Protein AF-A0A1G4RLY2-F1 (afdb_monomer_lite)

Radius of gyration: 15.28 Å; chains: 1; bounding box: 33×25×46 Å

Foldseek 3Di:
DQWAKAFEAPDPDPPSVVRTDPVDIDTQGLDLVVVLVVQDDDPDDDPVVSVVCLVVVPPVDPVVSSVVSVVSNVQVVVVHHHYD

pLDDT: mean 85.66, std 12.28, range [51.66, 97.62]

Structure (mmCIF, N/CA/C/O backbone):
data_AF-A0A1G4RLY2-F1
#
_entry.id   AF-A0A1G4RLY2-F1
#
loop_
_atom_site.group_PDB
_atom_site.id
_atom_site.type_symbol
_atom_site.label_atom_id
_atom_site.label_alt_id
_atom_site.label_comp_id
_atom_site.label_asym_id
_atom_site.label_entity_id
_atom_site.label_seq_id
_atom_site.pdbx_PDB_ins_code
_atom_site.Cartn_x
_atom_site.Cartn_y
_atom_site.Cartn_z
_atom_site.occupancy
_atom_site.B_iso_or_equiv
_atom_site.auth_seq_id
_atom_site.auth_comp_id
_atom_site.auth_asym_id
_atom_site.auth_atom_id
_atom_site.pdbx_PDB_model_num
ATOM 1 N N . MET A 1 1 ? 2.173 -11.965 -0.831 1.00 62.16 1 MET A N 1
ATOM 2 C CA . MET A 1 1 ? 3.396 -11.232 -0.438 1.00 62.16 1 MET A CA 1
ATOM 3 C C . MET A 1 1 ? 3.166 -10.730 0.982 1.00 62.16 1 MET A C 1
ATOM 5 O O . MET A 1 1 ? 2.020 -10.431 1.285 1.00 62.16 1 MET A O 1
ATOM 9 N N . ILE A 1 2 ? 4.174 -10.696 1.861 1.00 86.00 2 ILE A N 1
ATO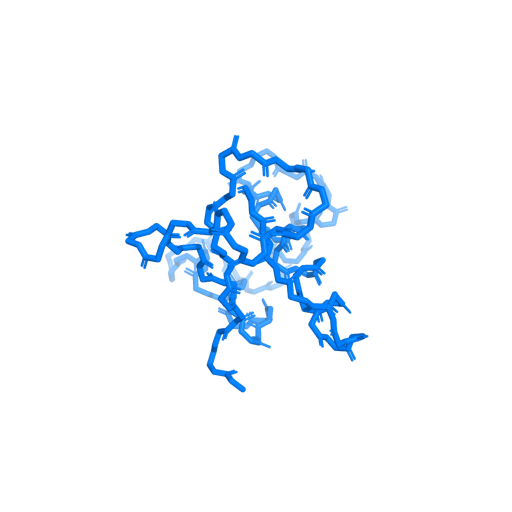M 10 C CA . ILE A 1 2 ? 3.994 -10.162 3.233 1.00 86.00 2 ILE A CA 1
ATOM 11 C C . ILE A 1 2 ? 3.738 -8.643 3.181 1.00 86.00 2 ILE A C 1
ATOM 13 O O . ILE A 1 2 ? 2.974 -8.100 3.974 1.00 86.00 2 ILE A O 1
ATOM 17 N N . SER A 1 3 ? 4.324 -7.970 2.192 1.00 93.81 3 SER A N 1
ATOM 18 C CA . SER A 1 3 ? 4.154 -6.548 1.928 1.00 93.81 3 SER A CA 1
ATOM 19 C C . SER A 1 3 ? 4.226 -6.273 0.423 1.00 93.81 3 SER A C 1
ATOM 21 O O . SER A 1 3 ? 4.853 -7.043 -0.298 1.00 93.81 3 SER A O 1
ATOM 23 N N . ASN A 1 4 ? 3.578 -5.204 -0.036 1.00 96.00 4 ASN A N 1
ATOM 24 C CA . ASN A 1 4 ? 3.748 -4.617 -1.356 1.00 96.00 4 ASN A CA 1
ATOM 25 C C . ASN A 1 4 ? 4.889 -3.597 -1.318 1.00 96.00 4 ASN A C 1
ATOM 27 O O . ASN A 1 4 ? 4.841 -2.625 -0.562 1.00 96.00 4 ASN A O 1
ATOM 31 N N . GLU A 1 5 ? 5.895 -3.821 -2.156 1.00 95.62 5 GLU A N 1
ATOM 32 C CA . GLU A 1 5 ? 7.073 -2.965 -2.277 1.00 95.62 5 GLU A CA 1
ATOM 33 C C . GLU A 1 5 ? 6.773 -1.771 -3.191 1.00 95.62 5 GLU A C 1
ATOM 35 O O . GLU A 1 5 ? 6.302 -1.938 -4.319 1.00 95.62 5 GLU A O 1
ATOM 40 N N . CYS A 1 6 ? 7.053 -0.568 -2.700 1.00 96.56 6 CYS A N 1
ATOM 41 C CA . CYS A 1 6 ? 6.944 0.684 -3.432 1.00 96.56 6 CYS A CA 1
ATOM 42 C C . CYS A 1 6 ? 8.318 1.346 -3.467 1.00 96.56 6 CYS A C 1
ATOM 44 O O . CYS A 1 6 ? 8.886 1.623 -2.411 1.00 96.56 6 CYS A O 1
ATOM 46 N N . PHE A 1 7 ? 8.871 1.560 -4.659 1.00 96.44 7 PHE A N 1
ATOM 47 C CA . PHE A 1 7 ? 10.229 2.082 -4.824 1.00 96.44 7 PHE A CA 1
ATOM 48 C C . PHE A 1 7 ? 10.218 3.570 -5.152 1.00 96.44 7 PHE A C 1
ATOM 50 O O . PHE A 1 7 ? 9.349 4.040 -5.886 1.00 96.44 7 PHE A O 1
ATOM 57 N N . LEU A 1 8 ? 11.202 4.300 -4.632 1.00 96.06 8 LEU A N 1
ATOM 58 C CA . LEU A 1 8 ? 11.366 5.718 -4.942 1.00 96.06 8 LEU A CA 1
ATOM 59 C C . LEU A 1 8 ? 11.612 5.892 -6.445 1.00 96.06 8 LEU A C 1
ATOM 61 O O . LEU A 1 8 ? 12.446 5.185 -7.010 1.00 96.06 8 LEU A O 1
ATOM 65 N N . CYS A 1 9 ? 10.937 6.845 -7.083 1.00 95.12 9 CYS A N 1
ATOM 66 C CA . CYS A 1 9 ? 11.156 7.204 -8.481 1.00 95.12 9 CYS A CA 1
ATOM 67 C C . CYS A 1 9 ? 11.363 8.717 -8.623 1.00 95.12 9 CYS A C 1
ATOM 69 O O . CYS A 1 9 ? 10.414 9.483 -8.780 1.00 95.12 9 CYS A O 1
ATOM 71 N N . ASN A 1 10 ? 12.628 9.147 -8.631 1.00 89.19 10 ASN A N 1
ATOM 72 C CA . ASN A 1 10 ? 12.989 10.570 -8.670 1.00 89.19 10 ASN A CA 1
ATOM 73 C C . ASN A 1 10 ? 12.618 11.271 -9.995 1.00 89.19 10 ASN A C 1
ATOM 75 O O . ASN A 1 10 ? 12.471 12.492 -10.020 1.00 89.19 10 ASN A O 1
ATOM 79 N N . ASP A 1 11 ? 12.473 10.516 -11.090 1.00 90.69 11 ASP A N 1
ATOM 80 C CA . ASP A 1 11 ? 12.039 11.029 -12.394 1.00 90.69 11 ASP A CA 1
ATOM 81 C C . ASP A 1 11 ? 10.789 10.270 -12.892 1.00 90.69 11 ASP A C 1
ATOM 83 O O . ASP A 1 11 ? 10.923 9.187 -13.478 1.00 90.69 11 ASP A O 1
ATOM 87 N N . PRO A 1 12 ? 9.572 10.818 -12.685 1.00 85.06 12 PRO A N 1
ATOM 88 C CA . PRO A 1 12 ? 8.308 10.157 -13.007 1.00 85.06 12 PRO A CA 1
ATOM 89 C C . PRO A 1 12 ? 7.936 10.193 -14.508 1.00 85.06 12 PRO A C 1
ATOM 91 O O . PRO A 1 12 ? 6.758 10.203 -14.869 1.00 85.06 12 PRO A O 1
ATOM 94 N N . ASN A 1 13 ? 8.924 10.228 -15.404 1.00 87.50 13 ASN A N 1
ATOM 95 C CA . ASN A 1 13 ? 8.727 10.105 -16.849 1.00 87.50 13 ASN A CA 1
ATOM 96 C C . ASN A 1 13 ? 8.383 8.664 -17.285 1.00 87.50 13 ASN A C 1
ATOM 98 O O . ASN A 1 13 ? 8.320 7.723 -16.490 1.00 87.50 13 ASN A O 1
ATOM 102 N N . VAL A 1 14 ? 8.133 8.478 -18.589 1.00 85.50 14 VAL A N 1
ATOM 103 C CA . VAL A 1 14 ? 7.830 7.160 -19.170 1.00 85.50 14 VAL A CA 1
ATOM 104 C C . VAL A 1 14 ? 8.934 6.160 -18.814 1.00 85.50 14 VAL A C 1
ATOM 106 O O . VAL A 1 14 ? 10.100 6.379 -19.127 1.00 85.50 14 VAL A O 1
ATOM 109 N N . GLY A 1 15 ? 8.542 5.037 -18.208 1.00 86.81 15 GLY A N 1
ATOM 110 C CA . GLY A 1 15 ? 9.480 3.999 -17.777 1.00 86.81 15 GLY A CA 1
ATOM 111 C C . GLY A 1 15 ? 9.932 4.128 -16.322 1.00 86.81 15 GLY A C 1
ATOM 112 O O . GLY A 1 15 ? 11.111 3.939 -16.051 1.00 86.81 15 GLY A O 1
ATOM 113 N N . LEU A 1 16 ? 9.000 4.370 -15.390 1.00 90.75 16 LEU A N 1
ATOM 114 C CA . LEU A 1 16 ? 9.245 4.480 -13.939 1.00 90.75 16 LEU A CA 1
ATOM 115 C C . LEU A 1 16 ? 10.212 3.420 -13.380 1.00 90.75 16 LEU A C 1
ATOM 117 O O . LEU A 1 16 ? 11.113 3.742 -12.618 1.00 90.75 16 LEU A O 1
ATOM 121 N N . SER A 1 17 ? 10.100 2.164 -13.826 1.00 90.75 17 SER A N 1
ATOM 122 C CA . SER A 1 17 ? 10.985 1.073 -13.387 1.00 90.75 17 SER A CA 1
ATOM 123 C C . SER A 1 17 ? 12.469 1.264 -13.719 1.00 90.75 17 SER A C 1
ATOM 125 O O . SER A 1 17 ? 13.307 0.563 -13.168 1.00 90.75 17 SER A O 1
ATOM 127 N N . ILE A 1 18 ? 12.803 2.128 -14.680 1.00 90.94 18 ILE A N 1
ATOM 128 C CA . ILE A 1 18 ? 14.185 2.430 -15.086 1.00 90.94 18 ILE A CA 1
ATOM 129 C C . ILE A 1 18 ? 14.789 3.493 -14.159 1.00 90.94 18 ILE A C 1
ATOM 131 O O . ILE A 1 18 ? 15.995 3.491 -13.931 1.00 90.94 18 ILE A O 1
ATOM 135 N N . ASN A 1 19 ? 13.940 4.359 -13.601 1.00 90.75 19 ASN A N 1
ATOM 136 C CA . ASN A 1 19 ? 14.316 5.455 -12.712 1.00 90.75 19 ASN A CA 1
ATOM 137 C C . ASN A 1 19 ? 14.082 5.114 -11.228 1.00 90.75 19 ASN A C 1
ATOM 139 O O . ASN A 1 19 ? 14.143 6.008 -10.382 1.00 90.75 19 ASN A O 1
ATOM 143 N N . GLU A 1 20 ? 13.798 3.844 -10.910 1.00 93.06 20 GLU A N 1
ATOM 144 C CA . GLU A 1 20 ? 13.560 3.397 -9.539 1.00 93.06 20 GLU A CA 1
ATOM 145 C C . GLU A 1 20 ? 14.872 3.327 -8.744 1.00 93.06 20 GLU A C 1
ATOM 147 O O . GLU A 1 20 ? 15.878 2.771 -9.195 1.00 93.06 20 GLU A O 1
ATOM 152 N N . GLU A 1 21 ? 14.864 3.851 -7.524 1.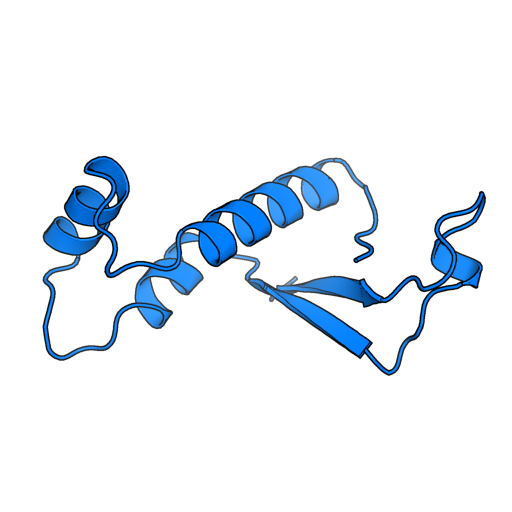00 93.88 21 GLU A N 1
ATOM 153 C CA . GLU A 1 21 ? 16.000 3.783 -6.619 1.00 93.88 21 GLU A CA 1
ATOM 154 C C . GLU A 1 21 ? 15.823 2.617 -5.638 1.00 93.88 21 GLU A C 1
ATOM 156 O O . GLU A 1 21 ? 15.140 2.712 -4.621 1.00 93.88 21 GLU A O 1
ATOM 161 N N . ARG A 1 22 ? 16.466 1.481 -5.937 1.00 90.69 22 ARG A N 1
ATOM 162 C CA . ARG A 1 22 ? 16.297 0.222 -5.180 1.00 90.69 22 ARG A CA 1
ATOM 163 C C . ARG A 1 22 ? 16.810 0.243 -3.741 1.00 90.69 22 ARG A C 1
ATOM 165 O O . ARG A 1 22 ? 16.565 -0.701 -2.996 1.00 90.69 22 ARG A O 1
ATOM 172 N N . THR A 1 23 ? 17.527 1.2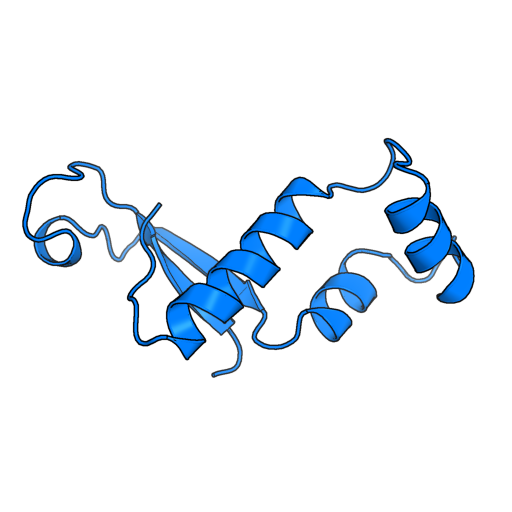89 -3.349 1.00 94.81 23 THR A N 1
ATOM 173 C CA . THR A 1 23 ? 17.955 1.518 -1.964 1.00 94.81 23 THR A CA 1
ATOM 174 C C . THR A 1 23 ? 16.866 2.166 -1.108 1.00 94.81 23 THR A C 1
ATOM 176 O O . THR A 1 23 ? 16.998 2.160 0.113 1.00 94.81 23 THR A O 1
ATOM 179 N N . TYR A 1 24 ? 15.785 2.673 -1.715 1.00 96.19 24 TYR A N 1
ATOM 180 C CA . TYR A 1 24 ? 14.660 3.298 -1.022 1.00 96.19 24 TYR A CA 1
ATOM 181 C C . TYR A 1 24 ? 13.363 2.557 -1.339 1.00 96.19 24 TYR A C 1
ATOM 183 O O . TYR A 1 24 ? 12.814 2.650 -2.437 1.00 96.19 24 TYR A O 1
ATOM 191 N N . VAL A 1 25 ? 12.863 1.829 -0.343 1.00 95.31 25 VAL A N 1
ATOM 192 C CA . VAL A 1 25 ? 11.619 1.065 -0.434 1.00 95.31 25 VAL A CA 1
ATOM 193 C C . VAL A 1 25 ? 10.679 1.458 0.698 1.00 95.31 25 VAL A C 1
ATOM 195 O O . VAL A 1 25 ? 11.067 1.489 1.868 1.00 95.31 25 VAL A O 1
ATOM 198 N N . LYS A 1 26 ? 9.427 1.745 0.348 1.00 95.06 26 LYS A N 1
ATOM 199 C CA . LYS A 1 26 ? 8.310 1.807 1.285 1.00 95.06 26 LYS A CA 1
ATOM 200 C C . LYS A 1 26 ? 7.541 0.489 1.192 1.00 95.06 26 LYS A C 1
ATOM 202 O O . LYS A 1 26 ? 7.147 0.066 0.107 1.00 95.06 26 LYS A O 1
ATOM 207 N N . CYS A 1 27 ? 7.348 -0.159 2.334 1.00 94.81 27 CYS A N 1
ATOM 208 C CA . CYS A 1 27 ? 6.664 -1.444 2.439 1.00 94.81 27 CYS A CA 1
ATOM 209 C C . CYS A 1 27 ? 5.232 -1.234 2.942 1.00 94.81 27 CYS A C 1
ATOM 211 O O . CYS A 1 27 ? 5.034 -0.807 4.077 1.00 94.81 27 CYS A O 1
ATOM 213 N N . TYR A 1 28 ? 4.241 -1.559 2.113 1.00 96.00 28 TYR A N 1
ATOM 214 C CA . TYR A 1 28 ? 2.824 -1.549 2.486 1.00 96.00 28 TYR A CA 1
ATOM 215 C C . TYR A 1 28 ? 2.386 -2.952 2.905 1.00 96.00 28 TYR A C 1
ATOM 217 O O . TYR A 1 28 ? 2.580 -3.898 2.146 1.00 96.00 28 TYR A O 1
ATOM 225 N N . LEU A 1 29 ? 1.844 -3.142 4.106 1.00 95.25 29 LEU A N 1
ATOM 226 C CA . LEU A 1 29 ? 1.453 -4.463 4.606 1.00 95.25 29 LEU A CA 1
ATOM 227 C C . LEU A 1 29 ? 0.406 -5.116 3.699 1.00 95.25 29 LEU A C 1
ATOM 229 O O . LEU A 1 29 ? -0.587 -4.481 3.341 1.00 95.25 29 LEU A O 1
ATOM 233 N N . GLY A 1 30 ? 0.623 -6.400 3.386 1.00 93.81 30 GLY A N 1
ATOM 234 C CA . GLY A 1 30 ? -0.298 -7.261 2.629 1.00 93.81 30 GLY A CA 1
ATOM 235 C C . GLY A 1 30 ? -1.674 -7.415 3.278 1.00 93.81 30 GLY A C 1
ATOM 236 O O . GLY A 1 30 ? -2.651 -7.708 2.595 1.00 93.81 30 GLY A O 1
ATOM 237 N N . ASP A 1 31 ? -1.737 -7.198 4.589 1.00 92.00 31 ASP A N 1
ATOM 238 C CA . ASP A 1 31 ? -2.945 -7.256 5.398 1.00 92.00 31 ASP A CA 1
ATOM 239 C C . ASP A 1 31 ? -3.151 -5.909 6.105 1.00 92.00 31 ASP A C 1
ATOM 241 O O . ASP A 1 31 ? -2.397 -5.531 7.007 1.00 92.00 31 ASP A O 1
ATOM 245 N N . THR A 1 32 ? -4.168 -5.162 5.670 1.00 88.94 32 THR A N 1
ATOM 246 C CA . THR A 1 32 ? -4.521 -3.868 6.269 1.00 88.94 32 THR A CA 1
ATOM 247 C C . THR A 1 32 ? -5.078 -4.025 7.684 1.00 88.94 32 THR A C 1
ATOM 249 O O . THR A 1 32 ? -4.857 -3.146 8.510 1.00 88.94 32 THR A O 1
ATOM 252 N N . GLY A 1 33 ? -5.771 -5.126 7.992 1.00 86.75 33 GLY A N 1
ATOM 253 C CA . GLY A 1 33 ? -6.257 -5.390 9.347 1.00 86.75 33 GLY A CA 1
ATOM 254 C C . GLY A 1 33 ? -5.087 -5.549 10.311 1.00 86.75 33 GLY A C 1
ATOM 255 O O . GLY A 1 33 ? -5.046 -4.889 11.343 1.00 86.75 33 GLY A O 1
ATOM 256 N N . LEU A 1 34 ? -4.072 -6.315 9.904 1.00 86.81 34 LEU A N 1
ATOM 257 C CA . LEU A 1 34 ? -2.837 -6.474 10.670 1.00 86.81 34 LEU A CA 1
ATOM 258 C C . LEU A 1 34 ? -2.071 -5.150 10.839 1.00 86.81 34 LEU A C 1
ATOM 260 O O . LEU A 1 34 ? -1.523 -4.894 11.910 1.00 86.81 34 LEU A O 1
ATOM 264 N N . LEU A 1 35 ? -2.052 -4.289 9.813 1.00 88.31 35 LEU A N 1
ATOM 265 C CA . LEU A 1 35 ? -1.489 -2.938 9.930 1.00 88.31 35 LEU A CA 1
ATOM 266 C C . LEU A 1 35 ? -2.217 -2.116 10.997 1.00 88.31 35 LEU A C 1
ATOM 268 O O . LEU A 1 35 ? -1.560 -1.487 11.821 1.00 88.31 35 LEU A O 1
ATOM 272 N N . VAL A 1 36 ? -3.553 -2.122 10.987 1.00 85.06 36 VAL A N 1
ATOM 273 C CA . VAL A 1 36 ? -4.369 -1.404 11.977 1.00 85.06 36 VAL A CA 1
ATOM 274 C C . VAL A 1 36 ? -4.096 -1.939 13.382 1.00 85.06 36 VAL A C 1
ATOM 276 O O . VAL A 1 36 ? -3.857 -1.144 14.286 1.00 85.06 36 VAL A O 1
ATOM 279 N N . SER A 1 37 ? -4.050 -3.263 13.555 1.00 81.75 37 SER A N 1
ATOM 280 C CA . SER A 1 37 ? -3.751 -3.893 14.845 1.00 81.75 37 SER A CA 1
ATOM 281 C C . SER A 1 37 ? -2.358 -3.542 15.376 1.00 81.75 37 SER A C 1
ATOM 283 O O . SER A 1 37 ? -2.203 -3.390 16.577 1.00 81.75 37 SER A O 1
ATOM 285 N N . HIS A 1 38 ? -1.345 -3.394 14.515 1.00 81.94 38 HIS A N 1
ATOM 286 C CA . HIS A 1 38 ? 0.005 -3.005 14.946 1.00 81.94 38 HIS A CA 1
ATOM 287 C C . HIS A 1 38 ? 0.194 -1.498 15.132 1.00 81.94 38 HIS A C 1
ATOM 289 O O . HIS A 1 38 ? 1.048 -1.083 15.911 1.00 81.94 38 HIS A O 1
ATOM 295 N N . ALA A 1 39 ? -0.553 -0.672 14.399 1.00 79.56 39 ALA A N 1
ATOM 296 C CA . ALA A 1 39 ? -0.471 0.781 14.514 1.00 79.56 39 ALA A CA 1
ATOM 297 C C . ALA A 1 39 ? -1.063 1.302 15.833 1.00 79.56 39 ALA A C 1
ATOM 299 O O . ALA A 1 39 ? -0.780 2.436 16.221 1.00 79.56 39 ALA A O 1
ATOM 300 N N . VAL A 1 40 ? -1.875 0.488 16.510 1.00 72.50 40 VAL A N 1
ATOM 301 C CA . VAL A 1 40 ? -2.471 0.802 17.806 1.00 72.50 40 VAL A CA 1
ATOM 302 C C . VAL A 1 40 ? -1.858 -0.110 18.867 1.00 72.50 40 VAL A C 1
ATOM 304 O O . VAL A 1 40 ? -2.109 -1.307 18.887 1.00 72.50 40 VAL A O 1
ATOM 307 N N . ASP A 1 41 ? -1.019 0.468 19.724 1.00 64.62 41 ASP A N 1
ATOM 308 C CA . ASP A 1 41 ? -0.292 -0.238 20.787 1.00 64.62 41 ASP A CA 1
ATOM 309 C C . ASP A 1 41 ? -1.227 -0.731 21.918 1.00 64.62 41 ASP A C 1
ATOM 311 O O . ASP A 1 41 ? -2.289 -0.154 22.166 1.00 64.62 41 ASP A O 1
ATOM 315 N N . GLU A 1 42 ? -0.811 -1.779 22.638 1.00 52.50 42 GLU A N 1
ATOM 316 C CA . GLU A 1 42 ? -1.618 -2.628 23.540 1.00 52.50 42 GLU A CA 1
ATOM 317 C C . GLU A 1 42 ? -2.239 -1.912 24.764 1.00 52.50 42 GLU A C 1
ATOM 319 O O . GLU A 1 42 ? -3.020 -2.520 25.498 1.00 52.50 42 GLU A O 1
ATOM 324 N N . ASN A 1 43 ? -1.917 -0.639 25.022 1.00 51.66 43 ASN A N 1
ATOM 325 C CA . ASN A 1 43 ? -2.189 -0.002 26.317 1.00 51.66 43 ASN A CA 1
ATOM 326 C C . ASN A 1 43 ? -3.423 0.909 26.410 1.00 51.66 43 ASN A C 1
ATOM 328 O O . ASN A 1 43 ? -3.798 1.225 27.538 1.00 51.66 43 ASN A O 1
ATOM 332 N N . GLU A 1 44 ? -4.075 1.343 25.321 1.00 52.38 44 GLU A N 1
ATOM 333 C CA . GLU A 1 44 ? -5.096 2.407 25.471 1.00 52.38 44 GLU A CA 1
ATOM 334 C C . GLU A 1 44 ? -6.404 2.294 24.680 1.00 52.38 44 GLU A C 1
ATOM 336 O O . GLU A 1 44 ? -7.303 3.086 24.960 1.00 52.38 44 GLU A O 1
ATOM 341 N N . LEU A 1 45 ? -6.599 1.343 23.758 1.00 54.59 45 LEU A N 1
ATOM 342 C CA . LEU A 1 45 ? -7.862 1.277 23.006 1.00 54.59 45 LEU A CA 1
ATOM 343 C C . LEU A 1 45 ? -8.320 -0.161 22.760 1.00 54.59 45 LEU A C 1
ATOM 345 O O . LEU A 1 45 ? -7.613 -0.964 22.157 1.00 54.59 45 LEU A O 1
ATOM 349 N N . LEU A 1 46 ? -9.547 -0.470 23.190 1.00 60.16 46 LEU A N 1
ATOM 350 C CA . LEU A 1 46 ? -10.262 -1.663 22.732 1.00 60.16 46 LEU A CA 1
ATOM 351 C C . LEU A 1 46 ? -10.353 -1.604 21.199 1.00 60.16 46 LEU A C 1
ATOM 353 O O . LEU A 1 46 ? -10.645 -0.539 20.656 1.00 60.16 46 LEU A O 1
ATOM 357 N N . GLU A 1 47 ? -10.169 -2.725 20.492 1.00 60.59 47 GLU A N 1
ATOM 358 C CA . GLU A 1 47 ? -10.275 -2.793 19.017 1.00 60.59 47 GLU A CA 1
ATOM 359 C C . GLU A 1 47 ? -11.504 -2.038 18.476 1.00 60.59 47 GLU A C 1
ATOM 361 O O . GLU A 1 47 ? -11.418 -1.322 17.480 1.00 60.59 47 GLU A O 1
ATOM 366 N N . SER A 1 48 ? -12.645 -2.121 19.171 1.00 63.69 48 SER A N 1
ATOM 367 C CA . SER A 1 48 ? -13.883 -1.417 18.813 1.00 63.69 48 SER A CA 1
ATOM 368 C C . SER A 1 48 ? -13.762 0.111 18.807 1.00 63.69 48 SER A C 1
ATOM 370 O O . SER A 1 48 ? -14.435 0.786 18.028 1.00 63.69 48 SER A O 1
ATOM 372 N N . GLU A 1 49 ? -12.933 0.675 19.681 1.00 71.88 49 GLU A N 1
ATOM 373 C CA . GLU A 1 49 ? -12.719 2.116 19.764 1.00 71.88 49 GLU A CA 1
ATOM 374 C C . GLU A 1 49 ? -11.838 2.610 18.624 1.00 71.88 49 GLU A C 1
ATOM 376 O O . GLU A 1 49 ? -12.107 3.687 18.109 1.00 71.88 49 GLU A O 1
ATOM 381 N N . VAL A 1 50 ? -10.862 1.825 18.162 1.00 75.19 50 VAL A N 1
ATOM 382 C CA . VAL A 1 50 ? -10.002 2.194 17.024 1.00 75.19 50 VAL A CA 1
ATOM 383 C C . VAL A 1 50 ? -10.823 2.369 15.756 1.00 75.19 50 VAL A C 1
ATOM 385 O O . VAL A 1 50 ? -10.755 3.417 15.116 1.00 75.19 50 VAL A O 1
ATOM 388 N N . TYR A 1 51 ? -11.655 1.381 15.415 1.00 76.81 51 TYR A N 1
ATOM 389 C CA . TYR A 1 51 ? -12.523 1.478 14.240 1.00 76.81 51 TYR A CA 1
ATOM 390 C C . TYR A 1 51 ? -13.476 2.668 14.350 1.00 76.81 51 TYR A C 1
ATOM 392 O O . TYR A 1 51 ? -13.655 3.408 13.388 1.00 76.81 51 TYR A O 1
ATOM 400 N N . SER A 1 52 ? -14.045 2.897 15.537 1.00 78.69 52 SER A N 1
ATOM 401 C CA . SER A 1 52 ? -14.887 4.066 15.792 1.00 78.69 52 SER A CA 1
ATOM 402 C C . SER A 1 52 ? -14.116 5.379 15.630 1.00 78.69 52 SER A C 1
ATOM 404 O O . SER A 1 52 ? -14.652 6.341 15.095 1.00 78.69 52 SER A O 1
ATOM 406 N N . GLN A 1 53 ? -12.856 5.444 16.054 1.00 77.88 53 GLN A N 1
ATOM 407 C CA . GLN A 1 53 ? -12.025 6.639 15.918 1.00 77.88 53 GLN A CA 1
ATOM 408 C C . GLN A 1 53 ? -11.666 6.949 14.468 1.00 77.88 53 GLN A C 1
ATOM 410 O O . GLN A 1 53 ? -11.727 8.116 14.095 1.00 77.88 53 GLN A O 1
ATOM 415 N N . ILE A 1 54 ? -11.365 5.923 13.668 1.00 79.56 54 ILE A N 1
ATOM 416 C CA . ILE A 1 54 ? -11.156 6.057 12.219 1.00 79.56 54 ILE A CA 1
ATOM 417 C C . ILE A 1 54 ? -12.447 6.540 11.544 1.00 79.56 54 ILE A C 1
ATOM 419 O O . ILE A 1 54 ? -12.413 7.426 10.708 1.00 79.56 54 ILE A O 1
ATOM 423 N N . LEU A 1 55 ? -13.607 5.990 11.922 1.00 81.00 55 LEU A N 1
ATOM 424 C CA . LEU A 1 55 ? -14.901 6.386 11.347 1.00 81.00 55 LEU A CA 1
ATOM 425 C C . LEU A 1 55 ? -15.374 7.784 11.777 1.00 81.00 55 LEU A C 1
ATOM 427 O O . LEU A 1 55 ? -16.278 8.334 11.152 1.00 81.00 55 LEU A O 1
ATOM 431 N N . ASN A 1 56 ? -14.820 8.322 12.864 1.00 83.81 56 ASN A N 1
ATOM 432 C CA . ASN A 1 56 ? -15.170 9.629 13.419 1.00 83.81 56 ASN A CA 1
ATOM 433 C C . ASN A 1 56 ? -14.053 10.673 13.220 1.00 83.81 56 ASN A C 1
ATOM 435 O O . ASN A 1 56 ? -14.045 11.677 13.936 1.00 83.81 56 ASN A O 1
ATOM 439 N N . ASP A 1 57 ? -13.114 10.433 12.299 1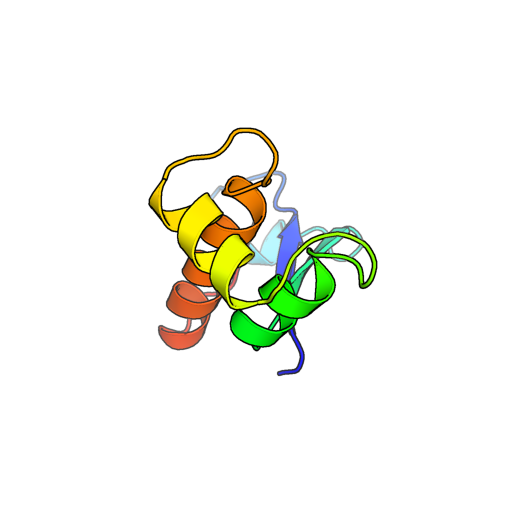.00 74.62 57 ASP A N 1
ATOM 440 C CA . ASP A 1 57 ? -12.018 11.339 11.923 1.00 74.62 57 ASP A CA 1
ATOM 441 C C . ASP A 1 57 ? -11.234 11.905 13.128 1.00 74.62 57 ASP A C 1
ATOM 443 O O . ASP A 1 57 ? -10.990 13.115 13.254 1.00 74.62 57 ASP A O 1
ATOM 447 N N . LYS A 1 58 ? -10.861 11.053 14.095 1.00 73.62 58 LYS A N 1
ATOM 448 C CA . LYS A 1 58 ? -10.062 11.516 15.241 1.00 73.62 58 LYS A CA 1
ATOM 449 C C . LYS A 1 58 ? -8.615 11.814 14.829 1.00 73.62 58 LYS A C 1
ATOM 451 O O . LYS A 1 58 ? -7.880 10.930 14.408 1.00 73.62 58 LYS A O 1
ATOM 456 N N . GLN A 1 59 ? -8.151 13.028 15.147 1.00 64.19 59 GLN A N 1
ATOM 457 C CA . GLN A 1 59 ? -6.781 13.515 14.883 1.00 64.19 59 GLN A CA 1
ATOM 458 C C . GLN A 1 59 ? -5.631 12.664 15.455 1.00 64.19 59 GLN A C 1
ATOM 460 O O . GLN A 1 59 ? -4.482 12.874 15.076 1.00 64.19 59 GLN A O 1
ATOM 465 N N . SER A 1 60 ? -5.895 11.739 16.380 1.00 71.31 60 SER A N 1
ATOM 466 C CA . SER A 1 60 ? -4.865 10.894 16.994 1.00 71.31 60 SER A CA 1
ATOM 467 C C . SER A 1 60 ? -4.376 9.753 16.095 1.00 71.31 60 SER A C 1
ATOM 469 O O . SER A 1 60 ? -3.370 9.132 16.429 1.00 71.31 60 SER A O 1
ATOM 471 N N . ILE A 1 61 ? -5.052 9.465 14.975 1.00 76.19 61 ILE A N 1
ATOM 472 C CA . ILE A 1 61 ? -4.690 8.378 14.055 1.00 76.19 61 ILE A CA 1
ATOM 473 C C . ILE A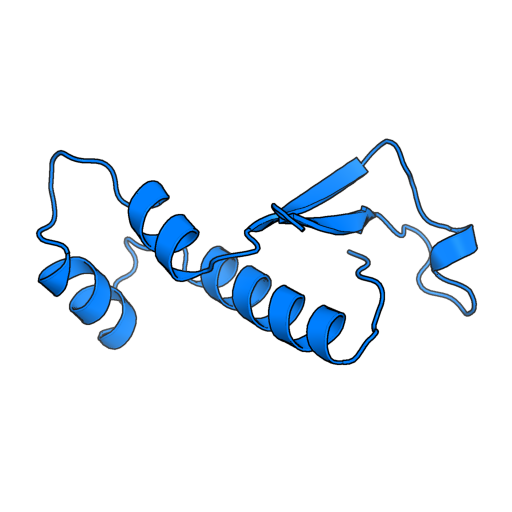 1 61 ? -4.094 8.959 12.768 1.00 76.19 61 ILE A C 1
ATOM 475 O O . ILE A 1 61 ? -4.657 9.862 12.153 1.00 76.19 61 ILE A O 1
ATOM 479 N N . ASN A 1 62 ? -2.956 8.416 12.320 1.00 81.88 62 ASN A N 1
ATOM 480 C CA . ASN A 1 62 ? -2.402 8.735 11.003 1.00 81.88 62 ASN A CA 1
ATOM 481 C C . ASN A 1 62 ? -3.177 7.984 9.910 1.00 81.88 62 ASN A C 1
ATOM 483 O O . ASN A 1 62 ? -2.746 6.941 9.415 1.00 81.88 62 ASN A O 1
ATOM 487 N N . GLU A 1 63 ? -4.325 8.530 9.524 1.00 85.50 63 GLU A N 1
ATOM 488 C CA . GLU A 1 63 ? -5.156 7.960 8.464 1.00 85.50 63 GLU A CA 1
ATOM 489 C C . GLU A 1 63 ? -4.437 7.922 7.114 1.00 85.50 63 GLU A C 1
ATOM 491 O O . GLU A 1 63 ? -4.664 7.005 6.331 1.00 85.50 63 GLU A O 1
ATOM 496 N N . GLY A 1 64 ? -3.516 8.860 6.856 1.00 89.06 64 GLY A N 1
ATOM 497 C CA . GLY A 1 64 ? -2.720 8.885 5.627 1.00 89.06 64 GLY A CA 1
ATOM 498 C C . GLY A 1 64 ? -1.966 7.575 5.396 1.00 89.06 64 GLY A C 1
ATOM 499 O O . GLY A 1 64 ? -1.992 7.033 4.294 1.00 89.06 64 GLY A O 1
ATOM 500 N N . MET A 1 65 ? -1.382 7.002 6.453 1.00 89.94 65 MET A N 1
ATOM 501 C CA . MET A 1 65 ? -0.731 5.689 6.391 1.00 89.94 65 MET A CA 1
ATOM 502 C C . MET A 1 65 ? -1.709 4.572 5.990 1.00 89.94 65 MET A C 1
ATOM 504 O O . MET A 1 65 ? -1.361 3.715 5.177 1.00 89.94 65 MET A O 1
ATOM 508 N N . LEU A 1 66 ? -2.929 4.578 6.538 1.00 90.56 66 LEU A N 1
ATOM 509 C CA . LEU A 1 66 ? -3.954 3.573 6.238 1.00 90.56 66 LEU A CA 1
ATOM 510 C C . LEU A 1 66 ? -4.469 3.709 4.801 1.00 90.56 66 LEU A C 1
ATOM 512 O O . LEU A 1 66 ? -4.560 2.710 4.084 1.00 90.56 66 LEU A O 1
ATOM 516 N N . TYR A 1 67 ? -4.750 4.939 4.364 1.00 91.88 67 TYR A N 1
ATOM 517 C CA . TYR A 1 67 ? -5.182 5.234 3.001 1.00 91.88 67 TYR A CA 1
ATOM 518 C C . TYR A 1 67 ? -4.133 4.804 1.977 1.00 91.88 67 TYR A C 1
ATOM 520 O O . TYR A 1 67 ? -4.466 4.085 1.034 1.00 91.88 67 TYR A O 1
ATOM 528 N N . GLU A 1 68 ? -2.866 5.178 2.177 1.00 95.19 68 GLU A N 1
ATOM 529 C CA . GLU A 1 68 ? -1.784 4.753 1.289 1.00 95.19 68 GLU A CA 1
ATOM 530 C C . GLU A 1 68 ? -1.676 3.223 1.218 1.00 95.19 68 GLU A C 1
ATOM 532 O O . GLU A 1 68 ? -1.556 2.673 0.124 1.00 95.19 68 GLU A O 1
ATOM 537 N N . ASN A 1 69 ? -1.776 2.523 2.355 1.00 95.31 69 ASN A N 1
ATOM 538 C CA . ASN A 1 69 ? -1.689 1.064 2.386 1.00 95.31 69 ASN A CA 1
ATOM 539 C C . ASN A 1 69 ? -2.826 0.394 1.604 1.00 95.31 69 ASN A C 1
ATOM 541 O O . ASN A 1 69 ? -2.583 -0.525 0.822 1.00 95.31 69 ASN A O 1
ATOM 545 N N . ILE A 1 70 ? -4.064 0.865 1.781 1.00 95.19 70 ILE A N 1
ATOM 546 C CA . ILE A 1 70 ? -5.232 0.339 1.061 1.00 95.19 70 ILE A CA 1
ATOM 547 C C . ILE A 1 70 ? -5.087 0.589 -0.443 1.00 95.19 70 ILE A C 1
ATOM 549 O O . ILE A 1 70 ? -5.280 -0.332 -1.238 1.00 95.19 70 ILE A O 1
ATOM 553 N N . ILE A 1 71 ? -4.701 1.801 -0.846 1.00 96.69 71 ILE A N 1
ATOM 554 C CA . ILE A 1 71 ? -4.509 2.146 -2.261 1.00 96.69 71 ILE A CA 1
ATOM 555 C C . ILE A 1 71 ? -3.387 1.297 -2.873 1.00 96.69 71 ILE A C 1
ATOM 557 O O . ILE A 1 71 ? -3.550 0.769 -3.974 1.00 96.69 71 ILE A O 1
ATOM 561 N N . ALA A 1 72 ? -2.286 1.087 -2.149 1.00 97.31 72 ALA A N 1
ATOM 562 C CA . ALA A 1 72 ? -1.203 0.203 -2.565 1.00 97.31 72 ALA A CA 1
ATOM 563 C C . ALA A 1 72 ? -1.688 -1.238 -2.798 1.00 97.31 72 ALA A C 1
ATOM 565 O O . ALA A 1 72 ? -1.331 -1.844 -3.810 1.00 97.31 72 ALA A O 1
ATOM 566 N N . GLN A 1 73 ? -2.532 -1.784 -1.911 1.00 96.75 73 GLN A N 1
ATOM 567 C CA . GLN A 1 73 ? -3.159 -3.097 -2.115 1.00 96.75 73 GLN A CA 1
ATOM 568 C C . GLN A 1 73 ? -4.027 -3.127 -3.375 1.00 96.75 73 GLN A C 1
ATOM 570 O O . GLN A 1 73 ? -3.900 -4.044 -4.186 1.00 96.75 73 GLN A O 1
ATOM 575 N N . MET A 1 74 ? -4.873 -2.114 -3.577 1.00 97.25 74 MET A N 1
ATOM 576 C CA . MET A 1 74 ? -5.748 -2.029 -4.750 1.00 97.25 74 MET A CA 1
ATOM 577 C C . MET A 1 74 ? -4.952 -1.964 -6.059 1.00 97.25 74 MET A C 1
ATOM 579 O O . MET A 1 74 ? -5.303 -2.637 -7.028 1.00 97.25 74 MET A O 1
ATOM 583 N N . LEU A 1 75 ? -3.875 -1.181 -6.096 1.00 97.62 75 LEU A N 1
ATOM 584 C CA . LEU A 1 75 ? -3.011 -1.050 -7.268 1.00 97.62 75 LEU A CA 1
ATOM 585 C C . LEU A 1 75 ? -2.299 -2.369 -7.594 1.00 97.62 75 LEU A C 1
ATOM 587 O O . LEU A 1 75 ? -2.361 -2.827 -8.736 1.00 97.62 75 LEU A O 1
ATOM 591 N N . VAL A 1 76 ? -1.689 -3.020 -6.599 1.00 96.75 76 VAL A N 1
ATOM 592 C CA . VAL A 1 76 ? -0.997 -4.305 -6.802 1.00 96.75 76 VAL A CA 1
ATOM 593 C C . VAL A 1 76 ? -1.971 -5.415 -7.189 1.00 96.75 76 VAL A C 1
ATOM 595 O O . VAL A 1 76 ? -1.662 -6.206 -8.079 1.00 96.75 76 VAL A O 1
ATOM 598 N N . ALA A 1 77 ? -3.172 -5.447 -6.603 1.00 96.12 77 ALA A N 1
ATOM 599 C CA . ALA A 1 77 ? -4.219 -6.394 -6.985 1.00 96.12 77 ALA A CA 1
ATOM 600 C C . ALA A 1 77 ? -4.658 -6.232 -8.453 1.00 96.12 77 ALA A C 1
ATOM 602 O O . ALA A 1 77 ? -5.027 -7.214 -9.093 1.00 96.12 77 ALA A O 1
ATOM 603 N N . ASN A 1 78 ? -4.562 -5.018 -9.005 1.00 97.62 78 ASN A N 1
ATOM 604 C CA . ASN A 1 78 ? -4.798 -4.729 -10.423 1.00 97.62 78 ASN A CA 1
ATOM 605 C C . ASN A 1 78 ? -3.546 -4.907 -11.310 1.00 97.62 78 ASN A C 1
ATOM 607 O O . ASN A 1 78 ? -3.582 -4.602 -12.500 1.00 97.62 78 ASN A O 1
ATOM 611 N N . GLY A 1 79 ? -2.438 -5.421 -10.767 1.00 95.88 79 GLY A N 1
ATOM 612 C CA . GLY A 1 79 ? -1.210 -5.696 -11.518 1.00 95.88 79 GLY A CA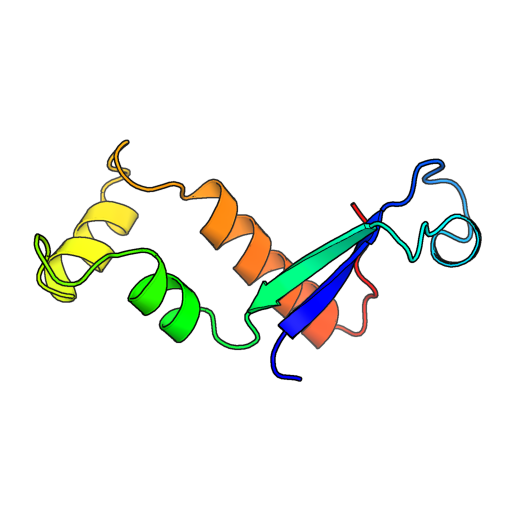 1
ATOM 613 C C . GLY A 1 79 ? -0.303 -4.481 -11.729 1.00 95.88 79 GLY A C 1
ATOM 614 O O . GLY A 1 79 ? 0.622 -4.546 -12.541 1.00 95.88 79 GLY A O 1
ATOM 615 N N . HIS A 1 80 ? -0.534 -3.377 -11.015 1.00 96.00 80 HIS A N 1
ATOM 616 C CA . HIS A 1 80 ? 0.330 -2.201 -11.074 1.00 96.00 80 HIS A CA 1
ATOM 617 C C . HIS A 1 80 ? 1.546 -2.351 -10.152 1.00 96.00 80 HIS A C 1
ATOM 619 O O . HIS A 1 80 ? 1.441 -2.835 -9.026 1.00 96.00 80 HIS A O 1
ATOM 625 N N . LYS A 1 81 ? 2.707 -1.889 -10.628 1.00 94.88 81 LYS A N 1
ATOM 626 C CA . LYS A 1 81 ? 3.894 -1.679 -9.788 1.00 94.88 81 LYS A CA 1
ATOM 627 C C . LYS A 1 81 ? 3.768 -0.353 -9.045 1.00 94.88 81 LYS A C 1
ATOM 629 O O . LYS A 1 81 ? 3.195 0.593 -9.587 1.00 94.88 81 LYS A O 1
ATOM 634 N N . LEU A 1 82 ? 4.306 -0.294 -7.833 1.00 96.19 82 LEU A N 1
ATOM 635 C CA . LEU A 1 82 ? 4.207 0.879 -6.975 1.00 96.19 82 LEU A CA 1
ATOM 636 C C . LEU A 1 82 ? 5.485 1.714 -7.035 1.00 96.19 82 LEU A C 1
ATOM 638 O O . LEU A 1 82 ? 6.592 1.175 -6.968 1.00 96.19 82 LEU A O 1
ATOM 642 N N . TYR A 1 83 ? 5.293 3.027 -7.122 1.00 95.50 83 TYR A N 1
ATOM 643 C CA . TYR A 1 83 ? 6.346 4.033 -7.116 1.00 95.50 83 TYR A CA 1
ATOM 644 C C . TYR A 1 83 ? 5.912 5.210 -6.239 1.00 95.50 83 TYR A C 1
ATOM 646 O O . TYR A 1 83 ? 4.719 5.531 -6.219 1.00 95.50 83 TYR A O 1
ATOM 654 N N . PHE A 1 84 ? 6.858 5.830 -5.534 1.00 93.50 84 PHE A N 1
ATOM 655 C CA . PHE A 1 84 ? 6.633 7.033 -4.724 1.00 93.50 84 PHE A CA 1
ATOM 656 C C . PHE A 1 84 ? 7.671 8.118 -5.005 1.00 93.50 84 PHE A C 1
ATOM 658 O O . PHE A 1 84 ? 8.736 7.780 -5.574 1.00 93.50 84 PHE A O 1
#

Secondary structure (DSSP, 8-state):
--EEEEEEES--SS-GGGSEEEEEEEEEES-HHHHHHHHS-TTS--HHHHHHHHHTT-TTS-HHHHHHHHHHHHHHHTTPPEE-

Sequence (84 aa):
MISNECFLCNDPNVGLSINEERTYVKCYLGDTGLLVSHAVDENELLESEVYSQILNDKQSINEGMLYENIIAQMLVANGHKLYF